Protein AF-A0A9W6X8V8-F1 (afdb_monomer_lite)

Sequence (124 aa):
MNSFCFGFSLHGIYFHTVMRSVTRRYVEKDRIIFIKRTLIEPIFKGVSYSLVETSRMVLKRGDLSVLGPTTVMQTHREAEIQGDISGDGNNDSPSLDIGVKDWENNITRHNNNLEDQLIRATKV

pLDDT: mean 72.44, std 15.23, range [39.22, 93.25]

Radius of gyration: 18.39 Å; chains: 1; bounding box: 30×33×56 Å

Secondary structure (DSSP, 8-state):
-EEEEEEEEETTEEEEEEEEEEEEEEE-SSEEEEEEEEEEEEE-TT---EEEEEEEEEEEEEEEETTEEEEEEEEEEEEEEES-----S-TTSPPHHHHHHHHHHHHHHHHHHHHHHHHHHT--

Organism: NCBI:txid1490495

Structure (mmCIF, N/CA/C/O backbone):
data_AF-A0A9W6X8V8-F1
#
_entry.id   AF-A0A9W6X8V8-F1
#
loop_
_atom_site.group_PDB
_atom_site.id
_atom_site.type_symbol
_atom_site.label_atom_id
_atom_site.label_alt_id
_atom_site.label_comp_id
_atom_site.label_asym_id
_atom_site.label_entity_id
_atom_site.label_seq_id
_atom_site.pdbx_PDB_ins_code
_atom_site.Cartn_x
_atom_site.Cartn_y
_atom_site.Cartn_z
_atom_site.occupancy
_atom_site.B_iso_or_equiv
_atom_site.auth_seq_id
_atom_site.auth_comp_id
_atom_site.auth_asym_id
_atom_site.auth_atom_id
_atom_site.pdbx_PDB_model_num
ATOM 1 N N . MET A 1 1 ? 14.321 8.462 5.078 1.00 59.50 1 MET A N 1
ATOM 2 C CA . MET A 1 1 ? 14.168 8.209 3.631 1.00 59.50 1 MET A CA 1
ATOM 3 C C . MET A 1 1 ? 14.836 6.880 3.366 1.00 59.50 1 MET A C 1
ATOM 5 O O . MET A 1 1 ? 16.006 6.759 3.700 1.00 59.50 1 MET A O 1
ATOM 9 N N . ASN A 1 2 ? 14.099 5.897 2.858 1.00 72.19 2 ASN A N 1
ATOM 10 C CA . ASN A 1 2 ? 14.657 4.577 2.569 1.00 72.19 2 ASN A CA 1
ATOM 11 C C . ASN A 1 2 ? 14.808 4.455 1.055 1.00 72.19 2 ASN A C 1
ATOM 13 O O . ASN A 1 2 ? 13.858 4.735 0.325 1.00 72.19 2 ASN A O 1
ATOM 17 N N . SER A 1 3 ? 15.997 4.072 0.600 1.00 64.25 3 SER A N 1
ATOM 18 C CA . SER A 1 3 ? 16.284 3.802 -0.807 1.00 64.25 3 SER A CA 1
ATOM 19 C C . SER A 1 3 ? 16.598 2.323 -0.949 1.00 64.25 3 SER A C 1
ATOM 21 O O . SER A 1 3 ? 17.403 1.793 -0.186 1.00 64.25 3 SER A O 1
ATOM 23 N N . PHE A 1 4 ? 15.963 1.662 -1.905 1.00 74.50 4 PHE A N 1
ATOM 24 C CA . PHE A 1 4 ? 16.180 0.254 -2.198 1.00 74.50 4 PHE A CA 1
ATOM 25 C C . PHE A 1 4 ? 16.330 0.090 -3.706 1.00 74.50 4 PHE A C 1
ATOM 27 O O . PHE A 1 4 ? 15.559 0.662 -4.472 1.00 74.50 4 PHE A O 1
ATOM 34 N N . CYS A 1 5 ? 17.343 -0.656 -4.130 1.00 69.19 5 CYS A N 1
ATOM 35 C CA . CYS A 1 5 ? 17.543 -1.018 -5.525 1.00 69.19 5 CYS A CA 1
ATOM 36 C C . CYS A 1 5 ? 17.443 -2.533 -5.617 1.00 69.19 5 CYS A C 1
ATOM 38 O O . CYS A 1 5 ? 18.102 -3.238 -4.852 1.00 69.19 5 CYS A O 1
ATOM 40 N N . PHE A 1 6 ? 16.623 -3.029 -6.534 1.00 67.44 6 PHE A N 1
ATOM 41 C CA . PHE A 1 6 ? 16.546 -4.456 -6.802 1.00 67.44 6 PHE A CA 1
ATOM 42 C C . PHE A 1 6 ? 16.412 -4.713 -8.290 1.00 67.44 6 PHE A C 1
ATOM 44 O O . PHE A 1 6 ? 15.822 -3.929 -9.034 1.00 67.44 6 PHE A O 1
ATOM 51 N N . GLY A 1 7 ? 17.011 -5.823 -8.707 1.00 66.81 7 GLY A N 1
ATOM 52 C CA . GLY A 1 7 ? 16.836 -6.366 -10.039 1.00 66.81 7 GLY A CA 1
ATOM 53 C C . GLY A 1 7 ? 15.744 -7.426 -10.026 1.00 66.81 7 GLY A C 1
ATOM 54 O O . GLY A 1 7 ? 15.686 -8.239 -9.103 1.00 66.81 7 GLY A O 1
ATOM 55 N N . PHE A 1 8 ? 14.907 -7.444 -11.053 1.00 64.25 8 PHE A N 1
ATOM 56 C CA . PHE A 1 8 ? 14.024 -8.569 -11.337 1.00 64.25 8 PHE A CA 1
ATOM 57 C C . PHE A 1 8 ? 13.981 -8.823 -12.841 1.00 64.25 8 PHE A C 1
ATOM 59 O O . PHE A 1 8 ? 14.215 -7.925 -13.646 1.00 64.25 8 PHE A O 1
ATOM 66 N N . SER A 1 9 ? 13.714 -10.069 -13.223 1.00 59.81 9 SER A N 1
ATOM 67 C CA . SER A 1 9 ? 13.462 -10.417 -14.618 1.00 59.81 9 SER A CA 1
ATOM 68 C C . SER A 1 9 ? 11.959 -10.543 -14.823 1.00 59.81 9 SER A C 1
ATOM 70 O O . SER A 1 9 ? 11.300 -11.276 -14.085 1.00 59.81 9 SER A O 1
ATOM 72 N N . LEU A 1 10 ? 11.423 -9.829 -15.809 1.00 61.09 10 LEU A N 1
ATOM 73 C CA . LEU A 1 10 ? 10.043 -9.970 -16.258 1.00 61.09 10 LEU A CA 1
ATOM 74 C C . LEU A 1 10 ? 10.066 -10.451 -17.707 1.00 61.09 10 LEU A C 1
ATOM 76 O O . LEU A 1 10 ? 10.616 -9.768 -18.564 1.00 61.09 10 LEU A O 1
ATOM 80 N N . HIS A 1 11 ? 9.506 -11.631 -17.981 1.00 63.28 11 HIS A N 1
ATOM 81 C CA . HIS A 1 11 ? 9.466 -12.220 -19.331 1.00 63.28 11 HIS A CA 1
ATOM 82 C C . HIS A 1 11 ? 10.839 -12.270 -20.045 1.00 63.28 11 HIS A C 1
ATOM 84 O O . HIS A 1 11 ? 10.928 -12.078 -21.252 1.00 63.28 11 HIS A O 1
ATOM 90 N N . GLY A 1 12 ? 11.927 -12.515 -19.301 1.00 62.50 12 GLY A N 1
ATOM 91 C CA . GLY A 1 12 ? 13.291 -12.566 -19.851 1.00 62.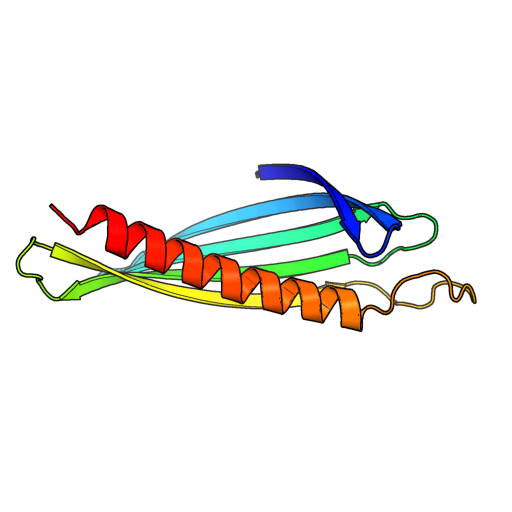50 12 GLY A CA 1
ATOM 92 C C . GLY A 1 12 ? 13.977 -11.203 -19.991 1.00 62.50 12 GLY A C 1
ATOM 93 O O . GLY A 1 12 ? 15.157 -11.147 -20.328 1.00 62.50 12 GLY A O 1
ATOM 94 N N . ILE A 1 13 ? 13.283 -10.110 -19.665 1.00 64.38 13 ILE A N 1
ATOM 95 C CA . ILE A 1 13 ? 13.826 -8.752 -19.673 1.00 64.38 13 ILE A CA 1
ATOM 96 C C . ILE A 1 13 ? 14.282 -8.395 -18.260 1.00 64.38 13 ILE A C 1
ATOM 98 O O . ILE A 1 13 ? 13.516 -8.496 -17.301 1.00 64.38 13 ILE A O 1
ATOM 102 N N . TYR A 1 14 ? 15.550 -8.010 -18.119 1.00 66.44 14 TYR A N 1
ATOM 103 C CA . TYR A 1 14 ? 16.117 -7.593 -16.839 1.00 66.44 14 TYR A CA 1
ATOM 104 C C . TYR A 1 14 ? 15.776 -6.132 -16.557 1.00 66.44 14 TYR A C 1
ATOM 106 O O . TYR A 1 14 ? 16.221 -5.227 -17.263 1.00 66.44 14 TYR A O 1
ATOM 114 N N . PHE A 1 15 ? 15.020 -5.919 -15.487 1.00 68.25 15 PHE A N 1
ATOM 115 C CA . PHE A 1 15 ? 14.709 -4.611 -14.942 1.00 68.25 15 PHE A CA 1
ATOM 116 C C . PHE A 1 15 ? 15.551 -4.380 -13.699 1.00 68.25 15 PHE A C 1
ATOM 118 O O . PHE A 1 15 ? 15.550 -5.191 -12.773 1.00 68.25 15 PHE A O 1
ATOM 125 N N . HIS A 1 16 ? 16.243 -3.249 -13.662 1.00 74.75 16 HIS A N 1
ATOM 126 C CA . HIS A 1 16 ? 16.731 -2.683 -12.416 1.00 74.75 16 HIS A CA 1
ATOM 127 C C . HIS A 1 16 ? 15.763 -1.592 -12.004 1.00 74.75 16 HIS A C 1
ATOM 129 O O . HIS A 1 16 ? 15.437 -0.744 -12.821 1.00 74.75 16 HIS A O 1
ATOM 135 N N . THR A 1 17 ? 15.315 -1.588 -10.757 1.00 75.88 17 THR A N 1
ATOM 136 C CA . THR A 1 17 ? 14.403 -0.552 -10.276 1.00 75.88 17 THR A CA 1
ATOM 137 C C . THR A 1 17 ? 14.963 0.074 -9.018 1.00 75.88 17 THR A C 1
ATOM 139 O O . THR A 1 17 ? 15.288 -0.619 -8.050 1.00 75.88 17 THR A O 1
ATOM 142 N N . VAL A 1 18 ? 15.050 1.400 -9.024 1.00 82.00 18 VAL A N 1
ATOM 143 C CA . VAL A 1 18 ? 15.365 2.194 -7.841 1.00 82.00 18 VAL A CA 1
ATOM 144 C C . VAL A 1 18 ? 14.058 2.664 -7.230 1.00 82.00 18 VAL A C 1
ATOM 146 O O . VAL A 1 18 ? 13.261 3.343 -7.868 1.00 82.00 18 VAL A O 1
ATOM 149 N N . MET A 1 19 ? 13.834 2.300 -5.973 1.00 83.50 19 MET A N 1
ATOM 150 C CA . MET A 1 19 ? 12.702 2.771 -5.191 1.00 83.50 19 MET A CA 1
ATOM 151 C C . MET A 1 19 ? 13.183 3.694 -4.084 1.00 83.50 19 MET A C 1
ATOM 153 O O . MET A 1 19 ? 14.035 3.323 -3.274 1.00 83.50 19 MET A O 1
ATOM 157 N N . ARG A 1 20 ? 12.597 4.887 -4.005 1.00 84.62 20 ARG A N 1
ATOM 158 C CA . ARG A 1 20 ? 12.813 5.828 -2.904 1.00 84.62 20 ARG A CA 1
ATOM 159 C C . ARG A 1 20 ? 11.495 6.037 -2.185 1.00 84.62 20 ARG A C 1
ATOM 161 O O . ARG A 1 20 ? 10.544 6.547 -2.769 1.00 84.62 20 ARG A O 1
ATOM 168 N N . SER A 1 21 ? 11.438 5.660 -0.912 1.00 85.25 21 SER A N 1
ATOM 169 C CA . SER A 1 21 ? 10.236 5.811 -0.098 1.00 85.25 21 SER A CA 1
ATOM 170 C C . SER A 1 21 ? 10.434 6.790 1.050 1.00 85.25 21 SER A C 1
ATOM 172 O O . SER A 1 21 ? 11.448 6.788 1.762 1.00 85.25 21 SER A O 1
ATOM 174 N N . VAL A 1 22 ? 9.387 7.567 1.292 1.00 85.56 22 VAL A N 1
ATOM 175 C CA . VAL A 1 22 ? 9.199 8.349 2.510 1.00 85.56 22 VAL A CA 1
ATOM 176 C C . VAL A 1 22 ? 7.916 7.895 3.186 1.00 85.56 22 VAL A C 1
ATOM 178 O O . VAL A 1 22 ? 6.895 7.703 2.531 1.00 85.56 22 VAL A O 1
ATOM 181 N N . THR A 1 23 ? 7.970 7.717 4.501 1.00 88.38 23 THR A N 1
ATOM 182 C CA . THR A 1 23 ? 6.813 7.318 5.303 1.00 88.38 23 THR A CA 1
ATOM 183 C C . THR A 1 23 ? 6.584 8.359 6.378 1.00 88.38 23 THR A C 1
ATOM 185 O O . THR A 1 23 ? 7.524 8.762 7.065 1.00 88.38 23 THR A O 1
ATOM 188 N N . ARG A 1 24 ? 5.330 8.766 6.552 1.00 88.75 24 ARG A N 1
ATOM 189 C CA . ARG A 1 24 ? 4.897 9.635 7.640 1.00 88.75 24 ARG A CA 1
ATOM 190 C C . ARG A 1 24 ? 3.862 8.920 8.493 1.00 88.75 24 ARG A C 1
ATOM 192 O O . ARG A 1 24 ? 2.947 8.293 7.966 1.00 88.75 24 ARG A O 1
ATOM 199 N N . ARG A 1 25 ? 4.032 9.018 9.810 1.00 91.69 25 ARG A N 1
ATOM 200 C CA . ARG A 1 25 ? 3.115 8.480 10.816 1.00 91.69 25 ARG A CA 1
ATOM 201 C C . ARG A 1 25 ? 2.270 9.613 11.386 1.00 91.69 25 ARG A C 1
ATOM 203 O O . ARG A 1 25 ? 2.810 10.650 11.763 1.00 91.69 25 ARG A O 1
ATOM 210 N N . TYR A 1 26 ? 0.976 9.363 11.506 1.00 90.00 26 TYR A N 1
ATOM 211 C CA . TYR A 1 26 ? 0.001 10.215 12.168 1.00 90.00 26 TYR A CA 1
ATOM 212 C C . TYR A 1 26 ? -0.667 9.405 13.273 1.00 90.00 26 TYR A C 1
ATOM 214 O O . TYR A 1 26 ? -1.057 8.257 13.056 1.00 90.00 26 TYR A O 1
ATOM 222 N N . VAL A 1 27 ? -0.755 9.982 14.466 1.00 92.75 27 VAL A N 1
ATOM 223 C CA . VAL A 1 27 ? -1.438 9.368 15.605 1.00 92.75 27 VAL A CA 1
ATOM 224 C C . VAL A 1 27 ? -2.690 10.183 15.866 1.00 92.75 27 VAL A C 1
ATOM 226 O O . VAL A 1 27 ? -2.607 11.374 16.150 1.00 92.75 27 VAL A O 1
ATOM 229 N N . GLU A 1 28 ? -3.835 9.533 15.738 1.00 92.12 28 GLU A N 1
ATOM 230 C CA . GLU A 1 28 ? -5.131 10.074 16.119 1.00 92.12 28 GLU A CA 1
ATOM 231 C C . GLU A 1 28 ? -5.637 9.336 17.361 1.00 92.12 28 GLU A C 1
ATOM 233 O O . GLU A 1 28 ? -5.044 8.347 17.795 1.00 92.12 28 GLU A O 1
ATOM 238 N N . LYS A 1 29 ? -6.745 9.813 17.936 1.00 89.88 29 LYS A N 1
ATOM 239 C CA . LYS A 1 29 ? -7.301 9.287 19.189 1.00 89.88 29 LYS A CA 1
ATOM 240 C C . LYS A 1 29 ? -7.491 7.761 19.174 1.00 89.88 29 LYS A C 1
ATOM 242 O O . LYS A 1 29 ? -7.087 7.099 20.121 1.00 89.88 29 LYS A O 1
ATOM 247 N N . ASP A 1 30 ? -8.043 7.221 18.085 1.00 91.69 30 ASP A N 1
ATOM 248 C CA . ASP A 1 30 ? -8.468 5.812 18.003 1.00 91.69 30 ASP A CA 1
ATOM 249 C C . ASP A 1 30 ? -7.744 5.012 16.905 1.00 91.69 30 ASP A C 1
ATOM 251 O O . ASP A 1 30 ? -8.065 3.848 16.642 1.00 91.69 30 ASP A O 1
ATOM 255 N N . ARG A 1 31 ? -6.779 5.634 16.216 1.00 90.94 31 ARG A N 1
ATOM 256 C CA . ARG A 1 31 ? -6.088 5.019 15.079 1.00 90.94 31 ARG A CA 1
ATOM 257 C C . ARG A 1 31 ? -4.710 5.606 14.829 1.00 90.94 31 ARG A C 1
ATOM 259 O O . ARG A 1 31 ? -4.433 6.763 15.132 1.00 90.94 31 ARG A O 1
ATOM 266 N N . ILE A 1 32 ? -3.862 4.810 14.192 1.00 92.56 32 ILE A N 1
ATOM 267 C CA . ILE A 1 32 ? -2.568 5.240 13.671 1.00 92.56 32 ILE A CA 1
ATOM 268 C C . ILE A 1 32 ? -2.624 5.131 12.155 1.00 92.56 32 ILE A C 1
ATOM 270 O O . ILE A 1 32 ? -2.996 4.093 11.617 1.00 92.56 32 ILE A O 1
ATOM 274 N N . ILE A 1 33 ? -2.252 6.201 11.463 1.00 90.31 33 ILE A N 1
ATOM 275 C CA . ILE A 1 33 ? -2.224 6.244 10.005 1.00 90.31 33 ILE A CA 1
ATOM 276 C C . ILE A 1 33 ? -0.773 6.359 9.554 1.00 90.31 33 ILE A C 1
ATOM 278 O O . ILE A 1 33 ? -0.041 7.251 9.985 1.00 90.31 33 ILE A O 1
ATOM 282 N N . PHE A 1 34 ? -0.360 5.479 8.654 1.00 91.88 34 PHE A N 1
ATOM 283 C CA . PHE A 1 34 ? 0.894 5.580 7.928 1.00 91.88 34 PHE A CA 1
ATOM 284 C C . PHE A 1 34 ? 0.595 5.958 6.487 1.00 91.88 34 PHE A C 1
ATOM 286 O O . PHE A 1 34 ? -0.180 5.289 5.808 1.00 91.88 34 PHE A O 1
ATOM 293 N N . ILE A 1 35 ? 1.233 7.020 6.012 1.00 89.00 35 ILE A N 1
ATOM 294 C CA . ILE A 1 35 ? 1.223 7.388 4.600 1.00 89.00 35 ILE A CA 1
ATOM 295 C C . ILE A 1 35 ? 2.640 7.189 4.087 1.00 89.00 35 ILE A C 1
ATOM 297 O O . ILE A 1 35 ? 3.571 7.854 4.546 1.00 89.00 35 ILE A O 1
ATOM 301 N N . LYS A 1 36 ? 2.806 6.254 3.158 1.00 88.94 36 LYS A N 1
ATOM 302 C CA . LYS A 1 36 ? 4.057 5.974 2.464 1.00 88.94 36 LYS A CA 1
ATOM 303 C C . LYS A 1 36 ? 3.923 6.450 1.026 1.00 88.94 36 LYS A C 1
ATOM 305 O O . LYS A 1 36 ? 3.006 6.031 0.331 1.00 88.94 36 LYS A O 1
ATOM 310 N N . ARG A 1 37 ? 4.848 7.292 0.577 1.00 88.00 37 ARG A N 1
ATOM 311 C CA . ARG A 1 37 ? 4.983 7.664 -0.832 1.00 88.00 37 ARG A CA 1
ATOM 312 C C . ARG A 1 37 ? 6.279 7.076 -1.365 1.00 88.00 37 ARG A C 1
ATOM 314 O O . ARG A 1 37 ? 7.321 7.232 -0.727 1.00 88.00 37 ARG A O 1
ATOM 321 N N . THR A 1 38 ? 6.203 6.383 -2.491 1.00 85.62 38 THR A N 1
ATOM 322 C CA . THR A 1 38 ? 7.326 5.688 -3.121 1.00 85.62 38 THR A CA 1
ATOM 323 C C . THR A 1 38 ? 7.470 6.169 -4.553 1.00 85.62 38 THR A C 1
ATOM 325 O O . THR A 1 38 ? 6.537 6.045 -5.335 1.00 85.62 38 THR A O 1
ATOM 328 N N 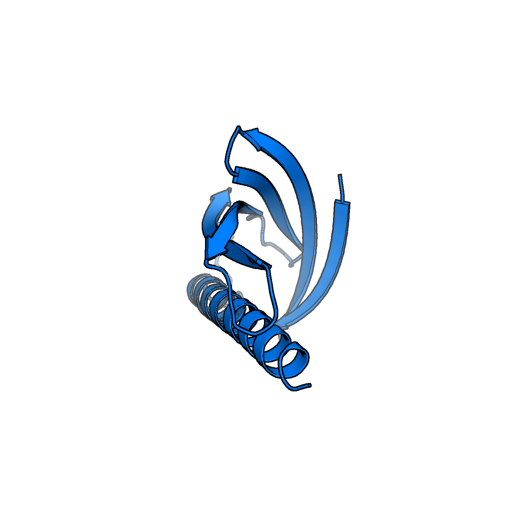. LEU A 1 39 ? 8.638 6.709 -4.883 1.00 84.69 39 LEU A N 1
ATOM 329 C CA . LEU A 1 39 ? 9.063 6.927 -6.259 1.00 84.69 39 LEU A CA 1
ATOM 330 C C . LEU A 1 39 ? 9.744 5.650 -6.751 1.00 84.69 39 LEU A C 1
ATOM 332 O O . LEU A 1 39 ? 10.628 5.135 -6.065 1.00 84.69 39 LEU A O 1
ATOM 336 N N . ILE A 1 40 ? 9.321 5.149 -7.903 1.00 83.94 40 ILE A N 1
ATOM 337 C CA . ILE A 1 40 ? 9.787 3.915 -8.529 1.00 83.94 40 ILE A CA 1
ATOM 338 C C . ILE A 1 40 ? 10.357 4.289 -9.898 1.00 83.94 40 ILE A C 1
ATOM 340 O O . ILE A 1 40 ? 9.622 4.701 -10.792 1.00 83.94 40 ILE A O 1
ATOM 344 N N . GLU A 1 41 ? 11.668 4.147 -10.056 1.00 82.12 41 GLU A N 1
ATOM 345 C CA . GLU A 1 41 ? 12.407 4.500 -11.269 1.00 82.12 41 GLU A CA 1
ATOM 346 C C . GLU A 1 41 ? 12.998 3.224 -11.887 1.00 82.12 41 GLU A C 1
ATOM 348 O O . GLU A 1 41 ? 13.969 2.679 -11.347 1.00 82.12 41 GLU A O 1
ATOM 353 N N . PRO A 1 42 ? 12.425 2.703 -12.984 1.00 77.56 42 PRO A N 1
ATOM 354 C CA . PRO A 1 42 ? 13.067 1.656 -13.760 1.00 77.56 42 PRO A CA 1
ATOM 355 C C . PRO A 1 42 ? 14.312 2.213 -14.461 1.00 77.56 42 PRO A C 1
ATOM 357 O O . PRO A 1 42 ? 14.291 3.255 -15.107 1.00 77.56 42 PRO A O 1
ATOM 360 N N . ILE A 1 43 ? 15.408 1.479 -14.356 1.00 74.81 43 ILE A N 1
ATOM 361 C CA . ILE A 1 43 ? 16.647 1.676 -15.095 1.00 74.81 43 ILE A CA 1
ATOM 362 C C . ILE A 1 43 ? 16.618 0.663 -16.241 1.00 74.81 43 ILE A C 1
ATOM 364 O O . ILE A 1 43 ? 17.101 -0.465 -16.114 1.00 74.81 43 ILE A O 1
ATOM 368 N N . PHE A 1 44 ? 16.005 1.062 -17.355 1.00 68.25 44 PHE A N 1
ATOM 369 C CA . PHE A 1 44 ? 15.961 0.287 -18.593 1.00 68.25 44 PHE A CA 1
ATOM 370 C C . PHE A 1 44 ? 16.321 1.183 -19.785 1.00 68.25 44 PHE A C 1
ATOM 372 O O . PHE A 1 44 ? 15.971 2.362 -19.817 1.00 68.25 44 PHE A O 1
ATOM 379 N N . LYS A 1 45 ? 17.077 0.646 -20.752 1.00 61.34 45 LYS A N 1
ATOM 380 C CA . LYS A 1 45 ? 17.628 1.425 -21.874 1.00 61.34 45 LYS A CA 1
ATOM 381 C C . LYS A 1 45 ? 16.508 2.129 -22.652 1.00 61.34 45 LYS A C 1
ATOM 383 O O . LYS A 1 45 ? 15.630 1.464 -23.184 1.00 61.34 45 LYS A O 1
ATOM 388 N N . GLY A 1 46 ? 16.578 3.460 -22.736 1.00 60.47 46 GLY A N 1
ATOM 389 C CA . GLY A 1 46 ? 15.651 4.280 -23.528 1.00 60.47 46 GLY A CA 1
ATOM 390 C C . GLY A 1 46 ? 14.288 4.544 -22.882 1.00 60.47 46 GLY A C 1
ATOM 391 O O . GLY A 1 46 ? 13.447 5.185 -23.499 1.00 60.47 46 GLY A O 1
ATOM 392 N N . VAL A 1 47 ? 14.065 4.088 -21.647 1.00 61.72 47 VAL A N 1
ATOM 393 C CA . VAL A 1 47 ? 12.796 4.259 -20.937 1.00 61.72 47 VAL A CA 1
ATOM 394 C C . VAL A 1 47 ? 12.957 5.314 -19.847 1.00 61.72 47 VAL A C 1
ATOM 396 O O . VAL A 1 47 ? 13.724 5.129 -18.905 1.00 61.72 47 VAL A O 1
ATOM 399 N N . SER A 1 48 ? 12.225 6.422 -19.972 1.00 64.44 48 SER A N 1
ATOM 400 C CA . SER A 1 48 ? 12.246 7.544 -19.024 1.00 64.44 48 SER A CA 1
ATOM 401 C C . SER A 1 48 ? 10.873 7.794 -18.393 1.00 64.44 48 SER A C 1
ATOM 403 O O . SER A 1 48 ? 10.396 8.928 -18.372 1.00 64.44 48 SER A O 1
ATOM 405 N N . TYR A 1 49 ? 10.215 6.746 -17.893 1.00 69.75 49 TYR A N 1
ATO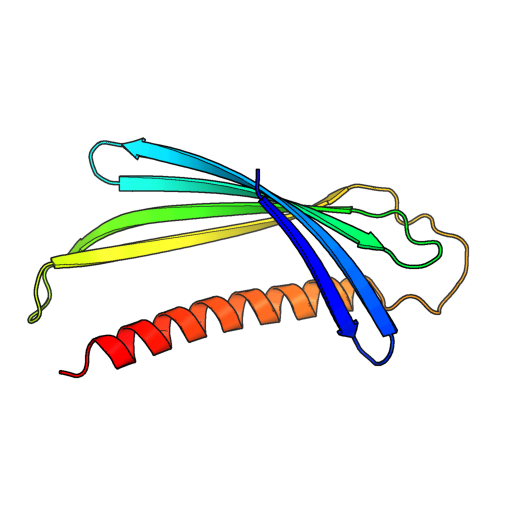M 406 C CA . TYR A 1 49 ? 9.037 6.913 -17.038 1.00 69.75 49 TYR A CA 1
ATOM 407 C C . TYR A 1 49 ? 9.389 6.618 -15.583 1.00 69.75 49 TYR A C 1
ATOM 409 O O . TYR A 1 49 ? 10.289 5.837 -15.282 1.00 69.75 49 TYR A O 1
ATOM 417 N N . SER A 1 50 ? 8.646 7.230 -14.671 1.00 76.62 50 SER A N 1
ATOM 418 C CA . SER A 1 50 ? 8.678 6.907 -13.249 1.00 76.62 50 SER A CA 1
ATOM 419 C C . SER A 1 50 ? 7.268 6.578 -12.780 1.00 76.62 50 SER A C 1
ATOM 421 O O . SER A 1 50 ? 6.292 7.026 -13.381 1.00 76.62 50 SER A O 1
ATOM 423 N N . LEU A 1 51 ? 7.138 5.774 -11.728 1.00 80.06 51 LEU A N 1
ATOM 424 C CA . LEU A 1 51 ? 5.856 5.577 -11.057 1.00 80.06 51 LEU A CA 1
ATOM 425 C C . LEU A 1 51 ? 5.914 6.192 -9.668 1.00 80.06 51 LEU A C 1
ATOM 427 O O . LEU A 1 51 ? 6.894 6.031 -8.938 1.00 80.06 51 LEU A O 1
ATOM 431 N N . VAL A 1 52 ? 4.839 6.863 -9.285 1.00 83.81 52 VAL A N 1
ATOM 432 C CA . VAL A 1 52 ? 4.643 7.360 -7.932 1.00 83.81 52 VAL A CA 1
ATOM 433 C C . VAL A 1 52 ? 3.522 6.566 -7.302 1.00 83.81 52 VAL A C 1
ATOM 435 O O . VAL A 1 52 ? 2.366 6.651 -7.695 1.00 83.81 52 VAL A O 1
ATOM 438 N N . GLU A 1 53 ? 3.868 5.804 -6.280 1.00 87.56 53 GLU A N 1
ATOM 439 C CA . GLU A 1 53 ? 2.918 5.032 -5.504 1.00 87.56 53 GLU A CA 1
ATOM 440 C C . GLU A 1 53 ? 2.668 5.709 -4.158 1.00 87.56 53 GLU A C 1
ATOM 442 O O . GLU A 1 53 ? 3.604 6.034 -3.420 1.00 87.56 53 GLU A O 1
ATOM 447 N N . THR A 1 54 ? 1.398 5.867 -3.800 1.00 86.75 54 THR A N 1
ATOM 448 C CA . THR A 1 54 ? 0.972 6.260 -2.460 1.00 86.75 54 THR A CA 1
ATOM 449 C C . THR A 1 54 ? 0.257 5.093 -1.789 1.00 86.75 54 THR A C 1
ATOM 451 O O . THR A 1 54 ? -0.789 4.636 -2.237 1.00 86.75 54 THR A O 1
ATOM 454 N N . SER A 1 55 ? 0.801 4.633 -0.667 1.00 88.31 55 SER A N 1
ATOM 455 C CA . SER A 1 55 ? 0.185 3.636 0.203 1.00 88.31 55 SER A CA 1
ATOM 456 C C . SER A 1 55 ? -0.257 4.289 1.507 1.00 88.31 55 SER A C 1
ATOM 458 O O . SER A 1 55 ? 0.520 4.964 2.183 1.00 88.31 55 SER A O 1
ATOM 460 N N . ARG A 1 56 ? -1.506 4.053 1.895 1.00 89.94 56 ARG A N 1
ATOM 461 C CA . ARG A 1 56 ? -2.123 4.501 3.144 1.00 89.94 56 ARG A CA 1
ATOM 462 C C . ARG A 1 56 ? -2.465 3.263 3.961 1.00 89.94 56 ARG A C 1
ATOM 464 O O . ARG A 1 56 ? -3.208 2.410 3.493 1.00 89.94 56 ARG A O 1
ATOM 471 N N . MET A 1 57 ? -1.924 3.161 5.166 1.00 91.38 57 MET A N 1
ATOM 472 C CA . MET A 1 57 ? -2.218 2.081 6.102 1.00 91.38 57 MET A CA 1
ATOM 473 C C . MET A 1 57 ? -2.836 2.676 7.359 1.00 91.38 57 MET A C 1
ATOM 475 O O . MET A 1 57 ? -2.254 3.562 7.979 1.00 91.38 57 MET A O 1
ATOM 479 N N . VAL A 1 58 ? -4.009 2.189 7.738 1.00 92.12 58 VAL A N 1
ATOM 480 C CA . VAL A 1 58 ? -4.724 2.603 8.942 1.00 92.12 58 VAL A CA 1
ATOM 481 C C . VAL A 1 58 ? -4.756 1.427 9.904 1.00 92.12 58 VAL A C 1
ATOM 483 O O . VAL A 1 58 ? -5.326 0.386 9.590 1.00 92.12 58 VAL A O 1
ATOM 486 N N . LEU A 1 59 ? -4.157 1.611 11.076 1.00 92.06 59 LEU A N 1
ATOM 487 C CA . LEU A 1 59 ? -4.220 0.680 12.194 1.00 92.06 59 LEU A CA 1
ATOM 488 C C . LEU A 1 59 ? -5.244 1.188 13.204 1.00 92.06 59 LEU A C 1
ATOM 490 O O . LEU A 1 59 ? -5.144 2.322 13.673 1.00 92.06 59 LEU A O 1
ATOM 494 N N . LYS A 1 60 ? -6.215 0.350 13.547 1.00 93.25 60 LYS A N 1
ATOM 495 C CA . LYS A 1 60 ? -7.237 0.609 14.566 1.00 93.25 60 LYS A CA 1
ATOM 496 C C . LYS A 1 60 ? -7.230 -0.519 15.579 1.00 93.25 60 LYS A C 1
ATOM 498 O O . LYS A 1 60 ? -6.869 -1.647 15.251 1.00 93.25 60 LYS A O 1
ATOM 503 N N . ARG A 1 61 ? -7.694 -0.235 16.792 1.00 91.00 61 ARG A N 1
ATOM 504 C CA . ARG A 1 61 ? -8.027 -1.305 17.731 1.00 91.00 61 ARG A CA 1
ATOM 505 C C . ARG A 1 61 ? -9.166 -2.139 17.137 1.00 91.00 61 ARG A C 1
ATOM 507 O O . ARG A 1 61 ? -10.146 -1.570 16.663 1.00 91.00 61 ARG A O 1
ATOM 514 N N . GLY A 1 62 ? -8.992 -3.453 17.114 1.00 88.25 62 GLY A N 1
ATOM 515 C CA . GLY A 1 62 ? -10.042 -4.388 16.731 1.00 88.25 62 GLY A CA 1
ATOM 516 C C . GLY A 1 62 ? -10.804 -4.909 17.943 1.00 88.25 62 GLY A C 1
ATOM 517 O O . GLY A 1 62 ? -10.495 -4.563 19.089 1.00 88.25 62 GLY A O 1
ATOM 518 N N . ASP A 1 63 ? -11.785 -5.763 17.678 1.00 90.19 63 ASP A N 1
ATOM 519 C CA . ASP A 1 63 ? -12.565 -6.418 18.722 1.00 90.19 63 ASP A CA 1
ATOM 520 C C . ASP A 1 63 ? -11.698 -7.376 19.549 1.00 90.19 63 ASP A C 1
ATOM 522 O O . ASP A 1 63 ? -10.642 -7.848 19.119 1.00 90.19 63 ASP A O 1
ATOM 526 N N . LEU A 1 64 ? -12.124 -7.662 20.776 1.00 89.69 64 LEU A N 1
ATOM 527 C CA . LEU A 1 64 ? -11.456 -8.670 21.593 1.00 89.69 64 LEU A CA 1
ATOM 528 C C . LEU A 1 64 ? -11.666 -10.051 20.964 1.00 89.69 64 LEU A C 1
ATOM 530 O O . LEU A 1 64 ? -12.791 -10.439 20.661 1.00 89.69 64 LEU A O 1
ATOM 534 N N . SER A 1 65 ? -10.578 -10.798 20.801 1.00 87.75 65 SER A N 1
ATOM 535 C CA . SER A 1 65 ? -10.630 -12.213 20.440 1.00 87.75 65 SER A CA 1
ATOM 536 C C . SER A 1 65 ? -10.480 -13.086 21.686 1.00 87.75 65 SER A C 1
ATOM 538 O O . SER A 1 65 ? -10.068 -12.607 22.745 1.00 87.75 65 SER A O 1
ATOM 540 N N . VAL A 1 66 ? -10.738 -14.389 21.545 1.00 88.19 66 VAL A N 1
ATOM 541 C CA . VAL A 1 66 ? -10.472 -15.397 22.593 1.00 88.19 66 VAL A CA 1
ATOM 542 C C . VAL A 1 66 ? -9.001 -15.378 23.044 1.00 88.19 66 VAL A C 1
ATOM 544 O O . VAL A 1 66 ? -8.700 -15.720 24.182 1.00 88.19 66 VAL A O 1
ATOM 547 N N . LEU A 1 67 ? -8.092 -14.917 22.179 1.00 88.12 67 LEU A N 1
ATOM 548 C CA . LEU A 1 67 ? -6.650 -14.843 22.423 1.00 88.12 67 LEU A CA 1
ATOM 549 C C . LEU A 1 67 ? -6.181 -13.454 22.893 1.00 88.12 67 LEU A C 1
ATOM 551 O O . LEU A 1 67 ? -4.990 -13.244 23.110 1.00 88.12 67 LEU A O 1
ATOM 555 N N . GLY A 1 68 ? -7.103 -12.500 23.069 1.00 85.81 68 GLY A N 1
ATOM 556 C CA . GLY A 1 68 ? -6.812 -11.156 23.564 1.00 85.81 68 GLY A CA 1
ATOM 557 C C . GLY A 1 68 ? -7.078 -10.030 22.554 1.00 85.81 68 GLY A C 1
ATOM 558 O O . GLY A 1 68 ? -7.815 -10.218 21.577 1.00 85.81 68 GLY A O 1
ATOM 559 N N . PRO A 1 69 ? -6.534 -8.822 22.811 1.00 88.19 69 PRO A N 1
ATOM 560 C CA . PRO A 1 69 ? -6.751 -7.640 21.979 1.00 88.19 69 PRO A CA 1
ATOM 561 C C . PRO A 1 69 ? -6.287 -7.835 20.537 1.00 88.19 69 PRO A C 1
ATOM 563 O O . PRO A 1 69 ? -5.182 -8.315 20.300 1.00 88.19 69 PRO A O 1
ATOM 566 N N . THR A 1 70 ? -7.100 -7.393 19.576 1.00 88.56 70 THR A N 1
ATOM 567 C CA . THR A 1 70 ? -6.748 -7.439 18.151 1.00 88.56 70 THR A CA 1
ATOM 568 C C . THR A 1 70 ? -6.492 -6.041 17.583 1.00 88.56 70 THR A C 1
ATOM 570 O O . THR A 1 70 ? -6.807 -5.015 18.197 1.00 88.56 70 THR A O 1
ATOM 573 N N . THR A 1 71 ? -5.884 -5.990 16.399 1.00 88.12 71 THR A N 1
ATOM 574 C CA . THR A 1 71 ? -5.655 -4.763 15.626 1.00 88.12 71 THR A CA 1
ATOM 575 C C . THR A 1 71 ? -6.202 -4.969 14.222 1.00 88.12 71 THR A C 1
ATOM 577 O O . THR A 1 71 ? -5.873 -5.954 13.568 1.00 88.12 71 THR A O 1
ATOM 580 N N . VAL A 1 72 ? -7.016 -4.029 13.746 1.00 90.38 72 VAL A N 1
ATOM 581 C CA . VAL A 1 72 ? -7.499 -3.999 12.364 1.00 90.38 72 VAL A CA 1
ATOM 582 C C . VAL A 1 72 ? -6.538 -3.158 11.536 1.00 90.38 72 VAL A C 1
ATOM 584 O O . VAL A 1 72 ? -6.306 -1.988 11.850 1.00 90.38 72 VAL A O 1
ATOM 587 N N . MET A 1 73 ? -6.005 -3.745 10.466 1.00 91.00 73 MET A N 1
ATOM 588 C CA . MET A 1 73 ? -5.163 -3.068 9.484 1.00 91.00 73 MET A CA 1
ATOM 589 C C . MET A 1 73 ? -5.930 -2.912 8.174 1.00 91.00 73 MET A C 1
ATOM 591 O O . MET A 1 73 ? -6.363 -3.893 7.580 1.00 91.00 73 MET A O 1
ATOM 595 N N . GLN A 1 74 ? -6.083 -1.674 7.713 1.00 88.56 74 GLN A N 1
ATOM 596 C CA . GLN A 1 74 ? -6.675 -1.368 6.414 1.00 88.56 74 GLN A CA 1
ATOM 597 C C . GLN A 1 74 ? -5.621 -0.700 5.545 1.00 88.56 74 GLN A C 1
ATOM 599 O O . GLN A 1 74 ? -5.081 0.339 5.928 1.00 88.56 74 GLN A O 1
ATOM 604 N N . THR A 1 75 ? -5.351 -1.275 4.379 1.00 86.38 75 THR A N 1
ATOM 605 C CA . THR A 1 75 ? -4.368 -0.743 3.437 1.00 86.38 75 THR A CA 1
ATOM 606 C C . THR A 1 75 ? -5.071 -0.320 2.159 1.00 86.38 75 THR A C 1
ATOM 608 O O . THR A 1 75 ? -5.859 -1.069 1.593 1.00 86.38 75 THR A O 1
ATOM 611 N N . HIS A 1 76 ? -4.768 0.883 1.698 1.00 87.62 76 HIS A N 1
ATOM 612 C CA . HIS A 1 76 ? -5.184 1.400 0.406 1.00 87.62 76 HIS A CA 1
ATOM 613 C C . HIS A 1 76 ? -3.939 1.854 -0.352 1.00 87.62 76 HIS A C 1
ATOM 615 O O . HIS A 1 76 ? -3.106 2.570 0.206 1.00 87.62 76 HIS A O 1
ATOM 621 N N . ARG A 1 77 ? -3.803 1.434 -1.608 1.00 84.25 77 ARG A N 1
ATOM 622 C CA . ARG A 1 77 ? -2.636 1.708 -2.448 1.00 84.25 77 ARG A CA 1
ATOM 623 C C . ARG A 1 77 ? -3.103 2.266 -3.782 1.00 84.25 77 ARG A C 1
ATOM 625 O O . ARG A 1 77 ? -4.056 1.760 -4.360 1.00 84.25 77 ARG A O 1
ATOM 632 N N . GLU A 1 78 ? -2.406 3.285 -4.242 1.00 81.06 78 GLU A N 1
ATOM 633 C CA . GLU A 1 78 ? -2.670 4.009 -5.478 1.00 81.06 78 GLU A CA 1
ATOM 634 C C . GLU A 1 78 ? -1.328 4.238 -6.173 1.00 81.06 78 GLU A C 1
ATOM 636 O O . GLU A 1 78 ? -0.321 4.471 -5.498 1.00 81.06 78 GLU A O 1
ATOM 641 N N . ALA A 1 79 ? -1.289 4.128 -7.497 1.00 79.81 79 ALA A N 1
ATOM 642 C CA . ALA A 1 79 ? -0.081 4.343 -8.280 1.00 79.81 79 ALA A CA 1
ATOM 643 C C . ALA A 1 79 ? -0.404 5.176 -9.519 1.00 79.81 79 ALA A C 1
ATOM 645 O O . ALA A 1 79 ? -1.377 4.907 -10.216 1.00 79.81 79 ALA A O 1
ATOM 646 N N . GLU A 1 80 ? 0.439 6.165 -9.782 1.00 77.19 80 GLU A N 1
ATOM 647 C CA . GLU A 1 80 ? 0.349 7.056 -10.932 1.00 77.19 80 GLU A CA 1
ATOM 648 C C . GLU A 1 80 ? 1.654 6.986 -11.724 1.00 77.19 80 GLU A C 1
ATOM 650 O O . GLU A 1 80 ? 2.739 6.850 -11.151 1.00 77.19 80 GLU A O 1
ATOM 655 N N . ILE A 1 81 ? 1.562 7.093 -13.045 1.00 78.38 81 ILE A N 1
ATOM 656 C CA . ILE A 1 81 ? 2.730 7.205 -13.920 1.00 78.38 81 ILE A CA 1
ATOM 657 C C . ILE A 1 81 ? 3.089 8.685 -14.037 1.00 78.38 81 ILE A C 1
ATOM 659 O O . ILE A 1 81 ? 2.231 9.522 -14.306 1.00 78.38 81 ILE A O 1
ATOM 663 N N . GLN A 1 82 ? 4.363 9.007 -13.842 1.00 67.38 82 GLN A N 1
ATOM 664 C CA . GLN A 1 82 ? 4.904 10.348 -13.998 1.00 67.38 82 GLN A CA 1
ATOM 665 C C . GLN A 1 82 ? 5.964 10.333 -15.111 1.00 67.38 82 GLN A C 1
ATOM 667 O O . GLN A 1 82 ? 7.039 9.745 -14.956 1.00 67.38 82 GLN A O 1
ATOM 672 N N . GLY A 1 83 ? 5.639 10.973 -16.238 1.00 59.09 83 GLY A N 1
ATOM 673 C CA . GLY A 1 83 ? 6.455 11.031 -17.457 1.00 59.09 83 GLY A CA 1
ATOM 674 C C . GLY A 1 83 ? 5.620 10.783 -18.715 1.00 59.09 83 GLY A C 1
ATOM 675 O O . GLY A 1 83 ? 4.524 10.233 -18.627 1.00 59.09 83 GLY A O 1
ATOM 676 N N . ASP A 1 84 ? 6.130 11.207 -19.870 1.00 49.34 84 ASP A N 1
ATOM 677 C CA . ASP A 1 84 ? 5.508 10.932 -21.166 1.00 49.34 84 ASP A CA 1
ATOM 678 C C . ASP A 1 84 ? 6.066 9.614 -21.725 1.00 49.34 84 ASP A C 1
ATOM 680 O O . ASP A 1 84 ? 7.278 9.391 -21.715 1.00 49.34 84 ASP A O 1
ATOM 684 N N . ILE A 1 85 ? 5.191 8.720 -22.189 1.00 51.62 85 ILE A N 1
ATOM 685 C CA . ILE A 1 85 ? 5.567 7.423 -22.789 1.00 51.62 85 ILE A CA 1
ATOM 686 C C . ILE A 1 85 ? 5.824 7.629 -24.290 1.00 51.62 85 ILE A C 1
ATOM 688 O O . ILE A 1 85 ? 5.422 6.843 -25.141 1.00 51.62 85 ILE A O 1
ATOM 692 N N . SER A 1 86 ? 6.469 8.735 -24.642 1.00 44.88 86 SER A N 1
ATOM 693 C CA . SER A 1 86 ? 6.870 9.069 -26.005 1.00 44.88 86 SER A CA 1
ATOM 694 C C . SER A 1 86 ? 8.331 8.662 -26.214 1.00 44.88 86 SER A C 1
ATOM 696 O O . SER A 1 86 ? 9.201 9.460 -26.546 1.00 44.88 86 SER A O 1
ATOM 698 N N . GLY A 1 87 ? 8.612 7.379 -25.973 1.00 42.75 87 GLY A N 1
ATOM 699 C CA . GLY A 1 87 ? 9.893 6.746 -26.274 1.00 42.75 87 GLY A CA 1
ATOM 700 C C . GLY A 1 87 ? 9.833 6.051 -27.629 1.00 42.75 87 GLY A C 1
ATOM 701 O O . GLY A 1 87 ? 9.271 4.968 -27.733 1.00 42.75 87 GLY A O 1
ATOM 702 N N . ASP A 1 88 ? 10.374 6.723 -28.643 1.00 44.53 88 ASP A N 1
ATOM 703 C CA . ASP A 1 88 ? 10.871 6.221 -29.932 1.00 44.53 88 ASP A CA 1
ATOM 704 C C . ASP A 1 88 ? 10.646 4.719 -30.224 1.00 44.53 88 ASP A C 1
ATOM 706 O O . ASP A 1 88 ? 11.392 3.870 -29.743 1.00 44.53 88 ASP A O 1
ATOM 710 N N . GLY A 1 89 ? 9.606 4.417 -31.015 1.00 43.06 89 GLY A N 1
ATOM 711 C CA . GLY A 1 89 ? 9.536 3.383 -32.066 1.00 43.06 89 GLY A CA 1
ATOM 712 C C . GLY A 1 89 ? 9.954 1.924 -31.821 1.00 43.06 89 GLY A C 1
ATOM 713 O O . GLY A 1 89 ? 9.806 1.124 -32.744 1.00 43.06 89 GLY A O 1
ATOM 714 N N . ASN A 1 90 ? 10.459 1.535 -30.653 1.00 46.22 90 ASN A N 1
ATOM 715 C CA . ASN A 1 90 ? 11.002 0.199 -30.429 1.00 46.22 90 ASN A CA 1
ATOM 716 C C . ASN A 1 90 ? 10.008 -0.682 -29.663 1.00 46.22 90 ASN A C 1
ATOM 718 O O . ASN A 1 90 ? 9.828 -0.572 -28.449 1.00 46.22 90 ASN A O 1
ATOM 722 N N . ASN A 1 91 ? 9.410 -1.615 -30.405 1.00 50.38 91 ASN A N 1
ATOM 723 C CA . ASN A 1 91 ? 8.444 -2.633 -29.973 1.00 50.38 91 ASN A CA 1
ATOM 724 C C . ASN A 1 91 ? 8.987 -3.674 -28.962 1.00 50.38 91 ASN A C 1
ATOM 726 O O . ASN A 1 91 ? 8.309 -4.660 -28.691 1.00 50.38 91 ASN A O 1
ATOM 730 N N . ASP A 1 92 ? 10.183 -3.476 -28.401 1.00 53.31 92 ASP A N 1
ATOM 731 C CA . ASP A 1 92 ? 10.846 -4.432 -27.498 1.00 53.31 92 ASP A CA 1
ATOM 732 C C . ASP A 1 92 ? 10.597 -4.146 -26.006 1.00 53.31 92 ASP A C 1
ATOM 734 O O . ASP A 1 92 ? 11.046 -4.901 -25.139 1.00 53.31 92 ASP A O 1
ATOM 738 N N . SER A 1 93 ? 9.892 -3.060 -25.671 1.00 51.34 93 SER A N 1
ATOM 739 C CA . SER A 1 93 ? 9.473 -2.806 -24.289 1.00 51.34 93 SER A CA 1
ATOM 740 C C . SER A 1 93 ? 8.172 -3.565 -23.985 1.00 51.34 93 SER A C 1
ATOM 742 O O . SER A 1 93 ? 7.211 -3.460 -24.751 1.00 51.34 93 SER A O 1
ATOM 744 N N . PRO A 1 94 ? 8.100 -4.357 -22.895 1.00 53.94 94 PRO A N 1
ATOM 745 C CA . PRO A 1 94 ? 6.855 -5.010 -22.529 1.00 53.94 94 PRO A CA 1
ATOM 746 C C . PRO A 1 94 ? 5.836 -3.918 -22.223 1.00 53.94 94 PRO A C 1
ATOM 748 O O . PRO A 1 94 ? 6.132 -2.975 -21.486 1.00 53.94 94 PRO A O 1
ATOM 751 N N . SER A 1 95 ? 4.650 -4.037 -22.820 1.00 56.69 95 SER A N 1
ATOM 752 C CA . SER A 1 95 ? 3.595 -3.039 -22.673 1.00 56.69 95 SER A CA 1
ATOM 753 C C . SER A 1 95 ? 3.353 -2.751 -21.194 1.00 56.69 95 SER A C 1
ATOM 755 O O . SER A 1 95 ? 3.262 -3.684 -20.393 1.00 56.69 95 SER A O 1
ATOM 757 N N . LEU A 1 96 ? 3.211 -1.473 -20.848 1.00 55.69 96 LEU A N 1
ATOM 758 C CA . LEU A 1 96 ? 2.962 -0.985 -19.491 1.00 55.69 96 LEU A CA 1
ATOM 759 C C . LEU A 1 96 ? 1.830 -1.746 -18.773 1.00 55.69 96 LEU A C 1
ATOM 761 O O . LEU A 1 96 ? 1.925 -1.986 -17.572 1.00 55.69 96 LEU A O 1
ATOM 765 N N . ASP A 1 97 ? 0.830 -2.216 -19.522 1.00 58.03 97 ASP A N 1
ATOM 766 C CA . ASP A 1 97 ? -0.259 -3.076 -19.044 1.00 58.03 97 ASP A CA 1
ATOM 767 C C . ASP A 1 97 ? 0.222 -4.361 -18.356 1.00 58.03 97 ASP A C 1
ATOM 769 O O . ASP A 1 97 ? -0.362 -4.789 -17.363 1.00 58.03 97 ASP A O 1
ATOM 773 N N . ILE A 1 98 ? 1.311 -4.969 -18.835 1.00 60.22 98 ILE A N 1
ATOM 774 C CA . ILE A 1 98 ? 1.912 -6.159 -18.214 1.00 60.22 98 ILE A CA 1
ATOM 775 C C . ILE A 1 98 ? 2.506 -5.772 -16.857 1.00 60.22 98 ILE A C 1
ATOM 777 O O . ILE A 1 98 ? 2.275 -6.460 -15.865 1.00 60.22 98 ILE A O 1
ATOM 781 N N . GLY A 1 99 ? 3.198 -4.631 -16.788 1.00 57.97 99 GLY A N 1
ATOM 782 C CA . GLY A 1 99 ? 3.756 -4.106 -15.542 1.00 57.97 99 GLY A CA 1
ATOM 783 C C . GLY A 1 99 ? 2.682 -3.751 -14.510 1.00 57.97 99 GLY A C 1
ATOM 784 O O . GLY A 1 99 ? 2.831 -4.093 -13.338 1.00 57.97 99 GLY A O 1
ATOM 785 N N . VAL A 1 100 ? 1.579 -3.124 -14.935 1.00 58.34 100 VAL A N 1
ATOM 786 C CA . VAL A 1 100 ? 0.436 -2.791 -14.066 1.00 58.34 100 VAL A CA 1
ATOM 787 C C . VAL A 1 100 ? -0.261 -4.058 -13.572 1.00 58.34 100 VAL A C 1
ATOM 789 O O . VAL A 1 100 ? -0.491 -4.203 -12.373 1.00 58.34 100 VAL A O 1
ATOM 792 N N . LYS A 1 101 ? -0.522 -5.025 -14.455 1.00 65.06 101 LYS A N 1
ATOM 793 C CA . LYS A 1 101 ? -1.161 -6.293 -14.083 1.00 65.06 101 LYS A CA 1
ATOM 794 C C . LYS A 1 101 ? -0.302 -7.119 -13.124 1.00 65.06 101 LYS A C 1
ATOM 796 O O . LYS A 1 101 ? -0.807 -7.664 -12.142 1.00 65.06 101 LYS A O 1
ATOM 801 N N . ASP A 1 102 ? 1.004 -7.197 -13.364 1.00 62.16 102 ASP A N 1
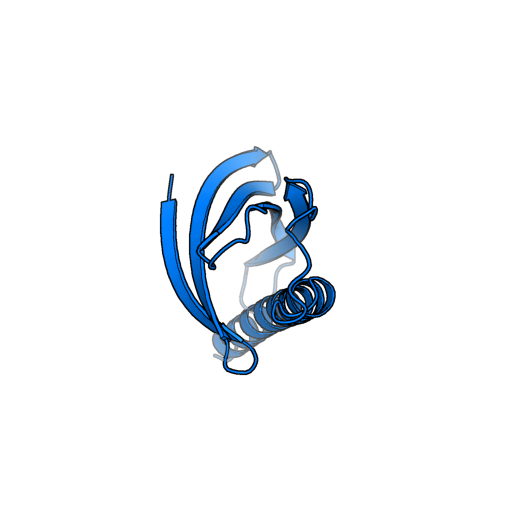ATOM 802 C CA . ASP A 1 102 ? 1.930 -7.887 -12.460 1.00 62.16 102 ASP A CA 1
ATOM 803 C C . ASP A 1 102 ? 2.073 -7.159 -11.120 1.00 62.16 102 ASP A C 1
ATOM 805 O O . ASP A 1 102 ? 2.259 -7.790 -10.074 1.00 62.16 102 ASP A O 1
ATOM 809 N N . TRP A 1 103 ? 1.921 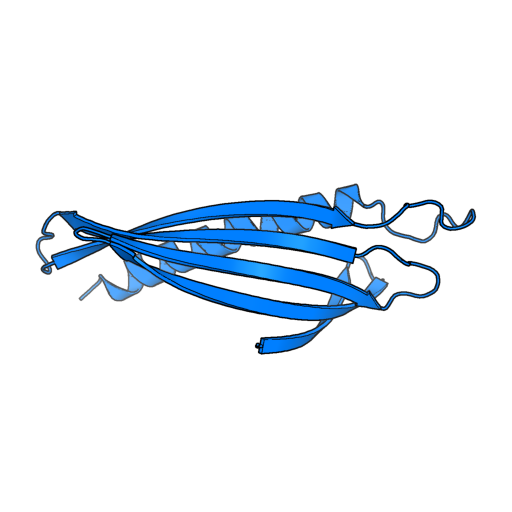-5.838 -11.116 1.00 61.34 103 TRP A N 1
ATOM 810 C CA . TRP A 1 103 ? 1.874 -5.043 -9.900 1.00 61.34 103 TRP A CA 1
ATOM 811 C C . TRP A 1 103 ? 0.606 -5.289 -9.072 1.00 61.34 103 TRP A C 1
ATOM 813 O O . TRP A 1 103 ? 0.702 -5.550 -7.869 1.00 61.34 103 TRP A O 1
ATOM 823 N N . GLU A 1 104 ? -0.569 -5.282 -9.702 1.00 64.06 104 GLU A N 1
ATOM 824 C CA . GLU A 1 104 ? -1.850 -5.622 -9.064 1.00 64.06 104 GLU A CA 1
ATOM 825 C C . GLU A 1 104 ? -1.835 -7.045 -8.483 1.00 64.06 104 GLU A C 1
ATOM 827 O O . GLU A 1 104 ? -2.243 -7.273 -7.336 1.00 64.06 104 GLU A O 1
ATOM 832 N N . ASN A 1 105 ? -1.273 -7.999 -9.231 1.00 66.00 105 ASN A N 1
ATOM 833 C CA . ASN A 1 105 ? -1.076 -9.372 -8.771 1.00 66.00 105 ASN A CA 1
ATOM 834 C C . ASN A 1 105 ? -0.157 -9.441 -7.542 1.00 66.00 105 ASN A C 1
ATOM 836 O O . ASN A 1 105 ? -0.436 -10.184 -6.597 1.00 66.00 105 ASN A O 1
ATOM 840 N N . ASN A 1 106 ? 0.926 -8.659 -7.521 1.00 62.72 106 ASN A N 1
ATOM 841 C CA . ASN A 1 106 ? 1.839 -8.600 -6.380 1.00 62.72 106 ASN A CA 1
ATOM 842 C C . ASN A 1 106 ? 1.192 -7.977 -5.136 1.00 62.72 106 ASN A C 1
ATOM 844 O O . ASN A 1 106 ? 1.413 -8.477 -4.034 1.00 62.72 106 ASN A O 1
ATOM 848 N N . ILE A 1 107 ? 0.370 -6.933 -5.289 1.00 56.94 107 ILE A N 1
ATOM 849 C CA . ILE A 1 107 ? -0.382 -6.327 -4.174 1.00 56.94 107 ILE A CA 1
ATOM 850 C C . ILE A 1 107 ? -1.313 -7.353 -3.536 1.00 56.94 107 ILE A C 1
ATOM 852 O O . ILE A 1 107 ? -1.279 -7.554 -2.322 1.00 56.94 107 ILE A O 1
ATOM 856 N N . THR A 1 108 ? -2.111 -8.025 -4.365 1.00 60.62 108 THR A N 1
ATOM 857 C CA . THR A 1 108 ? -3.074 -9.030 -3.908 1.00 60.62 108 THR A CA 1
ATOM 858 C C . THR A 1 108 ? -2.362 -10.169 -3.176 1.00 60.62 108 THR A C 1
ATOM 860 O O . THR A 1 108 ? -2.741 -10.533 -2.064 1.00 60.62 108 THR A O 1
ATOM 863 N N . ARG A 1 109 ? -1.259 -10.685 -3.737 1.00 64.69 109 ARG A N 1
ATOM 864 C CA . ARG A 1 109 ? -0.458 -11.739 -3.092 1.00 64.69 109 ARG A CA 1
ATOM 865 C C . ARG A 1 109 ? 0.188 -11.285 -1.788 1.00 64.69 109 ARG A C 1
ATOM 867 O O . ARG A 1 109 ? 0.277 -12.084 -0.861 1.00 64.69 109 ARG A O 1
ATOM 874 N N . HIS A 1 110 ? 0.644 -10.037 -1.703 1.00 63.00 110 HIS A N 1
ATOM 875 C CA . HIS A 1 110 ? 1.234 -9.508 -0.477 1.00 63.00 110 HIS A CA 1
ATOM 876 C C . HIS A 1 110 ? 0.213 -9.468 0.664 1.00 63.00 110 HIS A C 1
ATOM 878 O O . HIS A 1 110 ? 0.521 -9.938 1.757 1.00 63.00 110 HIS A O 1
ATOM 884 N N . ASN A 1 111 ? -1.002 -8.982 0.396 1.00 56.16 111 ASN A N 1
ATOM 885 C CA . ASN A 1 111 ? -2.076 -8.955 1.389 1.00 56.16 111 ASN A CA 1
ATOM 886 C C . ASN A 1 111 ? -2.445 -10.371 1.849 1.00 56.16 111 ASN A C 1
ATOM 888 O O . ASN A 1 111 ? -2.437 -10.630 3.049 1.00 56.16 111 ASN A O 1
ATOM 892 N N . ASN A 1 112 ? -2.636 -11.305 0.912 1.00 66.56 112 ASN A N 1
ATOM 893 C CA . ASN A 1 112 ? -2.941 -12.699 1.246 1.00 66.56 112 ASN A CA 1
ATOM 894 C C . ASN A 1 112 ? -1.823 -13.353 2.077 1.00 66.56 112 ASN A C 1
ATOM 896 O O . ASN A 1 112 ? -2.097 -14.072 3.028 1.00 66.56 112 ASN A O 1
ATOM 900 N N . ASN A 1 113 ? -0.551 -13.082 1.764 1.00 64.56 113 ASN A N 1
ATOM 901 C CA . ASN A 1 113 ? 0.575 -13.639 2.519 1.00 64.56 113 ASN A CA 1
ATOM 902 C C . ASN A 1 113 ? 0.654 -13.064 3.945 1.00 64.56 113 ASN A C 1
ATOM 904 O O . ASN A 1 113 ? 0.978 -13.785 4.886 1.00 64.56 113 ASN A O 1
ATOM 908 N N . LEU A 1 114 ? 0.337 -11.778 4.127 1.00 56.09 114 LEU A N 1
ATOM 909 C CA . LEU A 1 114 ? 0.226 -11.191 5.464 1.00 56.09 114 LEU A CA 1
ATOM 910 C C . LEU A 1 114 ? -0.922 -11.825 6.257 1.00 56.09 114 LEU A C 1
ATOM 912 O O . LEU A 1 114 ? -0.723 -12.177 7.418 1.00 56.09 114 LEU A O 1
ATOM 916 N N . GLU A 1 115 ? -2.088 -12.017 5.638 1.00 60.12 115 GLU A N 1
ATOM 917 C CA . GLU A 1 115 ? -3.225 -12.702 6.264 1.00 60.12 115 GLU A CA 1
ATOM 918 C C . GLU A 1 115 ? -2.877 -14.147 6.651 1.00 60.12 115 GLU A C 1
ATOM 920 O O . GLU A 1 115 ? -3.090 -14.548 7.796 1.00 60.12 115 GLU A O 1
ATOM 925 N N . ASP A 1 116 ? -2.243 -14.905 5.755 1.00 68.12 116 ASP A N 1
ATOM 926 C CA . ASP A 1 116 ? -1.803 -16.279 6.012 1.00 68.12 116 ASP A CA 1
ATOM 927 C C . ASP A 1 116 ? -0.785 -16.365 7.157 1.00 68.12 116 ASP A C 1
ATOM 929 O O . ASP A 1 116 ? -0.855 -17.273 7.993 1.00 68.12 116 ASP A O 1
ATOM 933 N N . GLN A 1 117 ? 0.172 -15.435 7.222 1.00 60.69 117 GLN A N 1
ATOM 934 C CA . GLN A 1 117 ? 1.150 -15.379 8.313 1.00 60.69 117 GLN A CA 1
ATOM 935 C C . GLN A 1 117 ? 0.487 -15.049 9.651 1.00 60.69 117 GLN A C 1
ATOM 937 O O . GLN A 1 117 ? 0.831 -15.661 10.663 1.00 60.69 117 GLN A O 1
ATOM 942 N N . LEU A 1 118 ? -0.495 -14.145 9.659 1.00 52.47 118 LEU A N 1
ATOM 943 C CA . LEU A 1 118 ? -1.274 -13.823 10.854 1.00 52.47 118 LEU A CA 1
ATOM 944 C C . LEU A 1 118 ? -2.099 -15.029 11.324 1.00 52.47 118 LEU A C 1
ATOM 946 O O . LEU A 1 118 ? -2.056 -15.368 12.505 1.00 52.47 118 LEU A O 1
ATOM 950 N N . ILE A 1 119 ? -2.772 -15.747 10.419 1.00 59.19 119 ILE A N 1
ATOM 951 C CA . ILE A 1 119 ? -3.529 -16.966 10.754 1.00 59.19 119 ILE A CA 1
ATOM 952 C C . ILE A 1 119 ? -2.605 -18.045 11.338 1.00 59.19 119 ILE A C 1
ATOM 954 O O . ILE A 1 119 ? -2.950 -18.688 12.331 1.00 59.19 119 ILE A O 1
ATOM 958 N N . ARG A 1 120 ? -1.415 -18.241 10.758 1.00 57.44 120 ARG A N 1
ATOM 959 C CA . ARG A 1 120 ? -0.441 -19.235 11.243 1.00 57.44 120 ARG A CA 1
ATOM 960 C C . ARG A 1 120 ? 0.162 -18.861 12.593 1.00 57.44 120 ARG A C 1
ATOM 962 O O . ARG A 1 120 ? 0.353 -19.751 13.413 1.00 57.44 120 ARG A O 1
ATOM 969 N N . ALA A 1 121 ? 0.408 -17.578 12.845 1.00 50.94 121 ALA A N 1
ATOM 970 C CA . ALA A 1 121 ? 0.878 -17.096 14.143 1.00 50.94 121 ALA A CA 1
ATOM 971 C C . ALA A 1 121 ? -0.182 -17.224 15.257 1.00 50.94 121 ALA A C 1
ATOM 973 O O . ALA A 1 121 ? 0.165 -17.206 16.434 1.00 50.94 121 ALA A O 1
ATOM 974 N N . THR A 1 122 ? -1.459 -17.373 14.890 1.00 48.44 122 THR A N 1
ATOM 975 C CA . THR A 1 122 ? -2.602 -17.442 15.818 1.00 48.44 122 THR A CA 1
ATOM 976 C C . THR A 1 122 ? -2.968 -18.884 16.219 1.00 48.44 122 THR A C 1
ATOM 978 O O . THR A 1 122 ? -3.762 -19.086 17.132 1.00 48.44 122 THR A O 1
ATOM 981 N N . 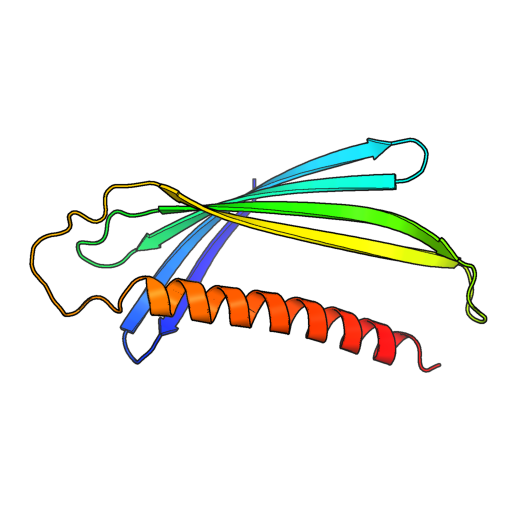LYS A 1 123 ? -2.387 -19.913 15.579 1.00 43.25 123 LYS A N 1
ATOM 982 C CA . LYS A 1 123 ? -2.525 -21.317 16.009 1.00 43.25 123 LYS A CA 1
ATOM 983 C C . LYS A 1 123 ? -1.510 -21.642 17.114 1.00 43.25 123 LYS A C 1
ATOM 985 O O . LYS A 1 123 ? -0.454 -22.201 16.823 1.00 43.25 123 LYS A O 1
ATOM 990 N N . VAL A 1 124 ? -1.849 -21.306 18.359 1.00 39.22 124 VAL A N 1
ATOM 991 C CA . VAL A 1 124 ? -1.250 -21.866 19.587 1.00 39.22 124 VAL A CA 1
ATOM 992 C C . VAL A 1 124 ? -2.374 -22.279 20.521 1.00 39.22 124 VAL A C 1
ATOM 994 O O . VAL A 1 124 ? -3.292 -21.452 20.713 1.00 39.22 124 VAL A O 1
#

Foldseek 3Di:
DDWDWDWDDDPNDIKIKIKDKDWDWDDDPFKIKIWIWIWIAIPDPQDDKIKIKIKIWIWGWDDADPVGTDIDIDIDMDMDIDDDRPRPDDPPDDPVVSVVVVVVVVVVVVVVVVVVVVVVVPPD